Protein AF-A0A929SJF2-F1 (afdb_monomer)

Radius of gyration: 17.57 Å; Cα contacts (8 Å, |Δi|>4): 93; chains: 1; bounding box: 46×29×52 Å

Structure (mmCIF, N/CA/C/O backbone):
data_AF-A0A929SJF2-F1
#
_entry.id   AF-A0A929SJF2-F1
#
loop_
_atom_site.group_PDB
_atom_site.id
_atom_site.type_symbol
_atom_site.label_atom_id
_atom_site.label_alt_id
_atom_site.label_comp_id
_atom_site.label_asym_id
_atom_site.label_entity_id
_atom_site.label_seq_id
_atom_site.pdbx_PDB_ins_code
_atom_site.Cartn_x
_atom_site.Cartn_y
_atom_site.Cartn_z
_atom_site.occupancy
_atom_site.B_iso_or_equiv
_atom_site.auth_seq_id
_atom_site.auth_comp_id
_atom_site.auth_asym_id
_atom_site.auth_atom_id
_atom_site.pdbx_PDB_model_num
ATOM 1 N N . VAL A 1 1 ? 27.944 15.357 -23.814 1.00 52.28 1 VAL A N 1
ATOM 2 C CA . VAL A 1 1 ? 27.672 14.000 -23.263 1.00 52.28 1 VAL A CA 1
ATOM 3 C C . VAL A 1 1 ? 27.466 14.001 -21.727 1.00 52.28 1 VAL A C 1
ATOM 5 O O . VAL A 1 1 ? 27.530 12.964 -21.092 1.00 52.28 1 VAL A O 1
ATOM 8 N N . ALA A 1 2 ? 27.071 15.116 -21.094 1.00 62.22 2 ALA A N 1
ATOM 9 C CA . ALA A 1 2 ? 26.893 15.175 -19.629 1.00 62.22 2 ALA A CA 1
ATOM 10 C C . ALA A 1 2 ? 25.623 14.470 -19.081 1.00 62.22 2 ALA A C 1
ATOM 12 O O . ALA A 1 2 ? 25.596 14.054 -17.929 1.00 62.22 2 ALA A O 1
ATOM 13 N N . ASN A 1 3 ? 24.584 14.274 -19.903 1.00 70.50 3 ASN A N 1
ATOM 14 C CA . ASN A 1 3 ? 23.278 13.760 -19.448 1.00 70.50 3 ASN A CA 1
ATOM 15 C C . ASN A 1 3 ? 23.178 12.225 -19.388 1.00 70.50 3 ASN A C 1
ATOM 17 O O . ASN A 1 3 ? 22.170 11.688 -18.926 1.00 70.50 3 ASN A O 1
ATOM 21 N N . PHE A 1 4 ? 24.202 11.503 -19.851 1.00 73.44 4 PHE A N 1
ATOM 22 C CA . PHE A 1 4 ? 24.177 10.038 -19.927 1.00 73.44 4 PHE A CA 1
ATOM 23 C C . PHE A 1 4 ? 24.201 9.390 -18.532 1.00 73.44 4 PHE A C 1
ATOM 25 O O . PHE A 1 4 ? 23.442 8.460 -18.261 1.00 73.44 4 PHE A O 1
ATOM 32 N N . GLY A 1 5 ? 25.006 9.943 -17.617 1.00 77.25 5 GLY A N 1
ATOM 33 C CA . GLY A 1 5 ? 25.053 9.507 -16.218 1.00 77.25 5 GLY A CA 1
ATOM 34 C C . GLY A 1 5 ? 23.739 9.773 -15.479 1.00 77.25 5 GLY A C 1
ATOM 35 O O . GLY A 1 5 ? 23.172 8.858 -14.890 1.00 77.25 5 GLY A O 1
ATOM 36 N N . LEU A 1 6 ? 23.191 10.990 -15.592 1.00 81.25 6 LEU A N 1
ATOM 37 C CA . LEU A 1 6 ? 21.921 11.366 -14.957 1.00 81.25 6 LEU A CA 1
ATOM 38 C C . LEU A 1 6 ? 20.750 10.493 -15.434 1.00 81.25 6 LEU A C 1
ATOM 40 O O . LEU A 1 6 ? 19.977 9.991 -14.624 1.00 81.25 6 LEU A O 1
ATOM 44 N N . THR A 1 7 ? 20.654 10.257 -16.744 1.00 82.12 7 THR A N 1
ATOM 45 C CA . THR A 1 7 ? 19.607 9.402 -17.327 1.00 82.12 7 THR A CA 1
ATOM 46 C C . THR A 1 7 ? 19.686 7.972 -16.791 1.00 82.12 7 THR A C 1
ATOM 48 O O . THR A 1 7 ? 18.660 7.336 -16.565 1.00 82.12 7 THR A O 1
ATOM 51 N N . THR A 1 8 ? 20.899 7.468 -16.561 1.00 82.06 8 THR A N 1
ATOM 52 C CA . THR A 1 8 ? 21.124 6.119 -16.027 1.00 82.06 8 THR A CA 1
ATOM 53 C C . THR A 1 8 ? 20.697 6.022 -14.563 1.00 82.06 8 THR A C 1
ATOM 55 O O . THR A 1 8 ? 20.012 5.071 -14.191 1.00 82.06 8 THR A O 1
ATOM 58 N N . ILE A 1 9 ? 21.021 7.037 -13.755 1.00 86.12 9 ILE A N 1
ATOM 59 C CA . ILE A 1 9 ? 20.601 7.117 -12.347 1.00 86.12 9 ILE A CA 1
ATOM 60 C C . ILE A 1 9 ? 19.072 7.149 -12.250 1.00 86.12 9 ILE A C 1
ATOM 62 O O . ILE A 1 9 ? 18.484 6.324 -11.556 1.00 86.12 9 ILE A O 1
ATOM 66 N N . ILE A 1 10 ? 18.416 8.038 -13.005 1.00 84.56 10 ILE A N 1
ATOM 67 C CA . ILE A 1 10 ? 16.952 8.181 -12.976 1.00 84.56 10 ILE A CA 1
ATOM 68 C C . ILE A 1 10 ? 16.264 6.868 -13.376 1.00 84.56 10 ILE A C 1
ATOM 70 O O . ILE A 1 10 ? 15.335 6.434 -12.696 1.00 84.56 10 ILE A O 1
ATOM 74 N N . LYS A 1 11 ? 16.740 6.197 -14.433 1.00 85.44 11 LYS A N 1
ATOM 75 C CA . LYS A 1 11 ? 16.173 4.916 -14.886 1.00 85.44 11 LYS A CA 1
ATOM 76 C C . LYS A 1 11 ? 16.230 3.825 -13.814 1.00 85.44 11 LYS A C 1
ATOM 78 O O . LYS A 1 11 ? 15.276 3.065 -13.694 1.00 85.44 11 LYS A O 1
ATOM 83 N N . GLY A 1 12 ? 17.308 3.762 -13.031 1.00 86.81 12 GLY A N 1
ATOM 84 C CA . GLY A 1 12 ? 17.422 2.816 -11.917 1.00 86.81 12 GLY A CA 1
ATOM 85 C C . GLY A 1 12 ? 16.578 3.199 -10.696 1.00 86.81 12 GLY A C 1
ATOM 86 O O . GLY A 1 12 ? 16.096 2.323 -9.982 1.00 86.81 12 GLY A O 1
ATOM 87 N N . SER A 1 13 ? 16.366 4.496 -10.457 1.00 91.62 13 SER A N 1
ATOM 88 C CA . SER A 1 13 ? 15.609 4.985 -9.298 1.00 91.62 13 SER A CA 1
ATOM 89 C C . SER A 1 13 ? 14.092 4.922 -9.472 1.00 91.62 13 SER A C 1
ATOM 91 O O . SER A 1 13 ? 13.394 4.771 -8.472 1.00 91.62 13 SER A O 1
ATOM 93 N N . ILE A 1 14 ? 13.565 5.020 -10.698 1.00 92.38 14 ILE A N 1
ATOM 94 C CA . ILE A 1 14 ? 12.111 4.998 -10.945 1.00 92.38 14 ILE A CA 1
ATOM 95 C C . ILE A 1 14 ? 11.436 3.735 -10.372 1.00 92.38 14 ILE A C 1
ATOM 97 O O . ILE A 1 14 ? 10.473 3.896 -9.626 1.00 92.38 14 ILE A O 1
ATOM 101 N N . PRO A 1 15 ? 11.916 2.502 -10.626 1.00 91.81 15 PRO A N 1
ATOM 102 C CA . PRO A 1 15 ? 11.300 1.288 -10.078 1.00 91.81 15 PRO A CA 1
ATOM 103 C C . PRO A 1 15 ? 11.245 1.286 -8.548 1.00 91.81 15 PRO A C 1
ATOM 105 O O . PRO A 1 15 ? 10.229 0.939 -7.948 1.00 91.81 15 PRO A O 1
ATOM 108 N N . VAL A 1 16 ? 12.334 1.732 -7.915 1.00 93.75 16 VAL A N 1
ATOM 109 C CA . VAL A 1 16 ? 12.443 1.829 -6.455 1.00 93.75 16 VAL A CA 1
ATOM 110 C C . VAL A 1 16 ? 11.473 2.879 -5.914 1.00 93.75 16 VAL A C 1
ATOM 112 O O . VAL A 1 16 ? 10.774 2.633 -4.933 1.00 93.75 16 VAL A O 1
ATOM 115 N N . LEU A 1 17 ? 11.380 4.033 -6.577 1.00 94.44 17 LEU A N 1
ATOM 116 C CA . LEU A 1 17 ? 10.448 5.094 -6.214 1.00 94.44 17 LEU A CA 1
ATOM 117 C C . LEU A 1 17 ? 8.998 4.612 -6.315 1.00 94.44 17 LEU A C 1
ATOM 119 O O . LEU A 1 17 ? 8.238 4.812 -5.371 1.00 94.44 17 LEU A O 1
ATOM 123 N N . VAL A 1 18 ? 8.640 3.943 -7.415 1.00 93.69 18 VAL A N 1
ATOM 124 C CA . VAL A 1 18 ? 7.295 3.394 -7.658 1.00 93.69 18 VAL A CA 1
ATOM 125 C C . VAL A 1 18 ? 6.893 2.375 -6.586 1.00 93.69 18 VAL A C 1
ATOM 127 O O . VAL A 1 18 ? 5.729 2.330 -6.190 1.00 93.69 18 VAL A O 1
ATOM 130 N N . ALA A 1 19 ? 7.855 1.623 -6.052 1.00 94.19 19 ALA A N 1
ATOM 131 C CA . ALA A 1 19 ? 7.608 0.688 -4.964 1.00 94.19 19 ALA A CA 1
ATOM 132 C C . ALA A 1 19 ? 7.412 1.362 -3.596 1.00 94.19 19 ALA A C 1
ATOM 134 O O . ALA A 1 19 ? 6.575 0.923 -2.806 1.00 94.19 19 ALA A O 1
ATOM 135 N N . ILE A 1 20 ? 8.167 2.423 -3.302 1.00 96.12 20 ILE A N 1
ATOM 136 C CA . ILE A 1 20 ? 8.205 3.035 -1.964 1.00 96.12 20 ILE A CA 1
ATOM 137 C C . ILE A 1 20 ? 7.151 4.136 -1.789 1.00 96.12 20 ILE A C 1
ATOM 139 O O . ILE A 1 20 ? 6.620 4.304 -0.688 1.00 96.12 20 ILE A O 1
ATOM 143 N N . TYR A 1 21 ? 6.817 4.887 -2.842 1.00 95.25 21 TYR A N 1
ATOM 144 C CA . TYR A 1 21 ? 5.920 6.039 -2.707 1.00 95.25 21 TYR A CA 1
ATOM 145 C C . TYR A 1 21 ? 4.516 5.698 -2.160 1.00 95.25 21 TYR A C 1
ATOM 147 O O . TYR A 1 21 ? 4.034 6.471 -1.328 1.00 95.25 21 TYR A O 1
ATOM 155 N N . PRO A 1 22 ? 3.858 4.569 -2.518 1.00 96.12 22 PRO A N 1
ATOM 156 C CA . PRO A 1 22 ? 2.537 4.236 -1.987 1.00 96.12 22 PRO A CA 1
ATOM 157 C C . PRO A 1 22 ? 2.585 4.038 -0.476 1.00 96.12 22 PRO A C 1
ATOM 159 O O . PRO A 1 22 ? 1.709 4.491 0.253 1.00 96.12 22 PRO A O 1
ATOM 162 N N . VAL A 1 23 ? 3.659 3.401 0.000 1.00 97.00 23 VAL A N 1
ATOM 163 C CA . VAL A 1 23 ? 3.899 3.142 1.421 1.00 97.00 23 VAL A CA 1
ATOM 164 C C . VAL A 1 23 ? 4.058 4.455 2.175 1.00 97.00 23 VAL A C 1
ATOM 166 O O . VAL A 1 23 ? 3.409 4.653 3.199 1.00 97.00 23 VAL A O 1
ATOM 169 N N . ALA A 1 24 ? 4.878 5.370 1.653 1.00 97.50 24 ALA A N 1
ATOM 170 C CA . ALA A 1 24 ? 5.090 6.675 2.266 1.00 97.50 24 ALA A CA 1
ATOM 171 C C . ALA A 1 24 ? 3.785 7.484 2.352 1.00 97.50 24 ALA A C 1
ATOM 173 O O . ALA A 1 24 ? 3.443 7.976 3.428 1.00 97.50 24 ALA A O 1
ATOM 174 N N . ILE A 1 25 ? 3.027 7.571 1.253 1.00 97.06 25 ILE A N 1
ATOM 175 C CA . ILE A 1 25 ? 1.742 8.285 1.231 1.00 97.06 25 ILE A CA 1
ATOM 176 C C . ILE A 1 25 ? 0.754 7.647 2.209 1.00 97.06 25 ILE A C 1
ATOM 178 O O . ILE A 1 25 ? 0.127 8.355 2.996 1.00 97.06 25 ILE A O 1
ATOM 182 N N . MET A 1 26 ? 0.633 6.318 2.206 1.00 96.94 26 MET A N 1
ATOM 183 C CA . MET A 1 26 ? -0.312 5.629 3.081 1.00 96.94 26 MET A CA 1
ATOM 184 C C . MET A 1 26 ? 0.039 5.812 4.560 1.00 96.94 26 MET A C 1
ATOM 186 O O . MET A 1 26 ? -0.854 6.018 5.376 1.00 96.94 26 MET A O 1
ATOM 190 N N . LEU A 1 27 ? 1.325 5.803 4.920 1.00 95.88 27 LEU A N 1
ATOM 191 C CA . LEU A 1 27 ? 1.762 6.096 6.287 1.00 95.88 27 LEU A CA 1
ATOM 192 C C . LEU A 1 27 ? 1.432 7.530 6.709 1.00 95.88 27 LEU A C 1
ATOM 194 O O . LEU A 1 27 ? 1.007 7.733 7.845 1.00 95.88 27 LEU A O 1
ATOM 198 N N . ILE A 1 28 ? 1.587 8.509 5.812 1.00 96.81 28 ILE A N 1
ATOM 199 C CA . ILE A 1 28 ? 1.176 9.895 6.075 1.00 96.81 28 ILE A CA 1
ATOM 200 C C . ILE A 1 28 ? -0.332 9.944 6.336 1.00 96.81 28 ILE A C 1
ATOM 202 O O . ILE A 1 28 ? -0.746 10.484 7.358 1.00 96.81 28 ILE A O 1
ATOM 206 N N . ILE A 1 29 ? -1.145 9.332 5.469 1.00 96.06 29 ILE A N 1
ATOM 207 C CA . ILE A 1 29 ? -2.606 9.291 5.630 1.00 96.06 29 ILE A CA 1
ATOM 208 C C . ILE A 1 29 ? -2.981 8.648 6.966 1.00 96.06 29 ILE A C 1
ATOM 210 O O . ILE A 1 29 ? -3.706 9.258 7.746 1.00 96.06 29 ILE A O 1
ATOM 214 N N . LEU A 1 30 ? -2.451 7.455 7.254 1.00 94.88 30 LEU A N 1
ATOM 215 C CA . LEU A 1 30 ? -2.710 6.733 8.500 1.00 94.88 30 LEU A CA 1
ATOM 216 C C . LEU A 1 30 ? -2.292 7.541 9.730 1.00 94.88 30 LEU A C 1
ATOM 218 O O . LEU A 1 30 ? -3.010 7.545 10.719 1.00 94.88 30 LEU A O 1
ATOM 222 N N . SER A 1 31 ? -1.162 8.249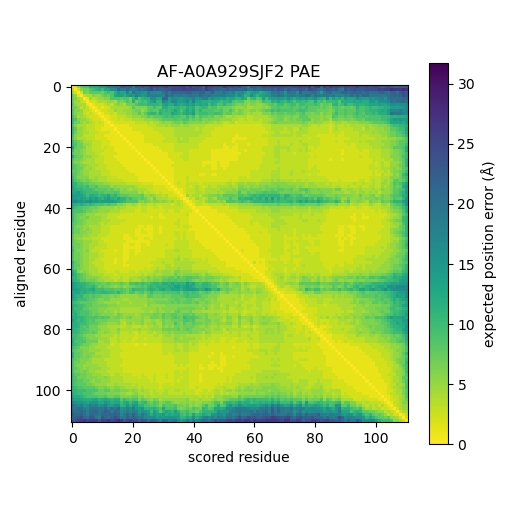 9.668 1.00 94.56 31 SER A N 1
ATOM 223 C CA . SER A 1 31 ? -0.712 9.149 10.736 1.00 94.56 31 SER A CA 1
ATOM 224 C C . SER A 1 31 ? -1.706 10.288 10.985 1.00 94.56 31 SER A C 1
ATOM 226 O O . SER A 1 31 ? -2.028 10.585 12.134 1.00 94.56 31 SER A O 1
ATOM 228 N N . LEU A 1 32 ? -2.256 10.882 9.920 1.00 95.69 32 LEU A N 1
ATOM 229 C CA . LEU A 1 32 ? -3.252 11.953 10.030 1.00 95.69 32 LEU A CA 1
ATOM 230 C C . LEU A 1 32 ? -4.581 11.462 10.617 1.00 95.69 32 LEU A C 1
ATOM 232 O O . LEU A 1 32 ? -5.210 12.187 11.385 1.00 95.69 32 LEU A O 1
ATOM 236 N N . ILE A 1 33 ? -4.998 10.237 10.289 1.00 94.12 33 ILE A N 1
ATOM 237 C CA . ILE A 1 33 ? -6.226 9.631 10.826 1.00 94.12 33 ILE A CA 1
ATOM 238 C C . ILE A 1 33 ? -5.988 8.794 12.085 1.00 94.12 33 ILE A C 1
ATOM 240 O O . ILE A 1 33 ? -6.926 8.173 12.576 1.00 94.12 33 ILE A O 1
ATOM 244 N N . ASN A 1 34 ? -4.767 8.783 12.633 1.00 91.50 34 ASN A N 1
ATOM 245 C CA . ASN A 1 34 ? -4.408 7.997 13.814 1.00 91.50 34 ASN A CA 1
ATOM 246 C C . ASN A 1 34 ? -5.380 8.177 15.000 1.00 91.50 34 ASN A C 1
ATOM 248 O O . ASN A 1 34 ? -5.724 7.167 15.612 1.00 91.50 34 ASN A O 1
ATOM 252 N N . PRO A 1 35 ? -5.883 9.396 15.303 1.00 87.94 35 PRO A N 1
ATOM 253 C CA . PRO A 1 35 ? -6.860 9.593 16.378 1.00 87.94 35 PRO A CA 1
ATOM 254 C C . PRO A 1 35 ? -8.211 8.891 16.162 1.00 87.94 35 PRO A C 1
ATOM 256 O O . PRO A 1 35 ? -8.977 8.780 17.107 1.00 87.94 35 PRO A O 1
ATOM 259 N N . LEU A 1 36 ? -8.533 8.461 14.936 1.00 84.88 36 LEU A N 1
ATOM 260 C CA . LEU A 1 36 ? -9.787 7.770 14.592 1.00 84.88 36 LEU A CA 1
ATOM 261 C C . LEU A 1 36 ? -9.668 6.239 14.645 1.00 84.88 36 LEU A C 1
ATOM 263 O O . LEU A 1 36 ? -10.677 5.542 14.554 1.00 84.88 36 LEU A O 1
ATOM 267 N N . ILE A 1 37 ? -8.438 5.721 14.686 1.00 85.56 37 ILE A N 1
ATOM 268 C CA . ILE A 1 37 ? -8.123 4.287 14.578 1.00 85.56 37 ILE A CA 1
ATOM 269 C C . ILE A 1 37 ? -7.402 3.752 15.821 1.00 85.56 37 ILE A C 1
ATOM 271 O O . ILE A 1 37 ? -6.843 2.657 15.756 1.00 85.56 37 ILE A O 1
ATOM 275 N N . ASP A 1 38 ? -7.324 4.555 16.887 1.00 85.12 38 ASP A N 1
ATOM 276 C CA . ASP A 1 38 ? -6.704 4.229 18.180 1.00 85.12 38 ASP A CA 1
ATOM 277 C C . ASP A 1 38 ? -5.334 3.543 18.064 1.00 85.12 38 ASP A C 1
ATOM 279 O O . ASP A 1 38 ? -4.987 2.612 18.792 1.00 85.12 38 ASP A O 1
ATOM 283 N N . SER A 1 39 ? -4.530 3.987 17.090 1.00 83.12 39 SER A N 1
ATOM 284 C CA . SER A 1 39 ? -3.213 3.409 16.788 1.00 83.12 39 SER A CA 1
ATOM 285 C C . SER A 1 39 ? -3.217 1.886 16.572 1.00 83.12 39 SER A C 1
ATOM 287 O O . SER A 1 39 ? -2.226 1.196 16.844 1.00 83.12 39 SER A O 1
ATOM 289 N N . SER A 1 40 ? -4.313 1.346 16.031 1.00 89.19 40 SER A N 1
ATOM 290 C CA . SER A 1 40 ? -4.481 -0.080 15.764 1.00 89.19 40 SER A CA 1
ATOM 291 C C . SER A 1 40 ? -3.387 -0.627 14.845 1.00 89.19 40 SER A C 1
ATOM 293 O O . SER A 1 40 ? -3.364 -0.406 13.629 1.00 89.19 40 SER A O 1
ATOM 295 N N . LYS A 1 41 ? -2.484 -1.428 15.424 1.00 90.81 41 LYS A N 1
ATOM 296 C CA . LYS A 1 41 ? -1.366 -2.062 14.701 1.00 90.81 41 LYS A CA 1
ATOM 297 C C . LYS A 1 41 ? -1.839 -2.905 13.515 1.00 90.81 41 LYS A C 1
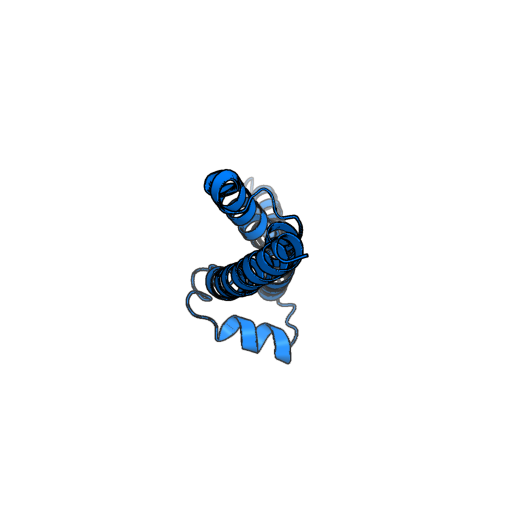ATOM 299 O O . LYS A 1 41 ? -1.093 -3.061 12.548 1.00 90.81 41 LYS A O 1
ATOM 304 N N . LEU A 1 42 ? -3.050 -3.460 13.592 1.00 92.06 42 LEU A N 1
ATOM 305 C CA . LEU A 1 42 ? -3.643 -4.292 12.546 1.00 92.06 42 LEU A CA 1
ATOM 306 C C . LEU A 1 42 ? -3.969 -3.453 11.300 1.00 92.06 42 LEU A C 1
ATOM 308 O O . LEU A 1 42 ? -3.580 -3.831 10.191 1.00 92.06 42 LEU A O 1
ATOM 312 N N . VAL A 1 43 ? -4.596 -2.287 11.485 1.00 94.00 43 VAL A N 1
ATOM 313 C CA . VAL A 1 4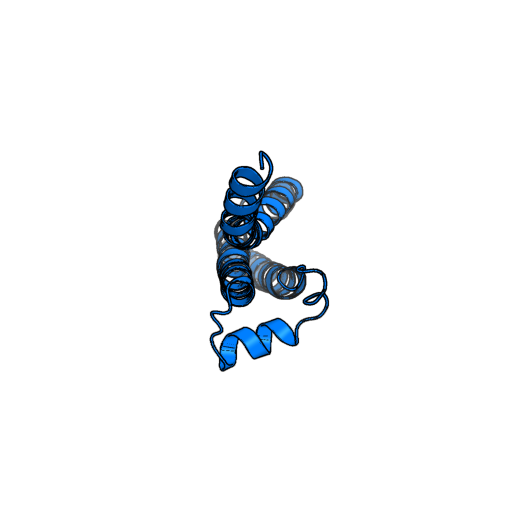3 ? -4.924 -1.350 10.395 1.00 94.00 43 VAL A CA 1
ATOM 314 C C . VAL A 1 43 ? -3.645 -0.853 9.719 1.00 94.00 43 VAL A C 1
ATOM 316 O O . VAL A 1 43 ? -3.516 -0.947 8.499 1.00 94.00 43 VAL A O 1
ATOM 319 N N . TYR A 1 44 ? -2.646 -0.436 10.505 1.00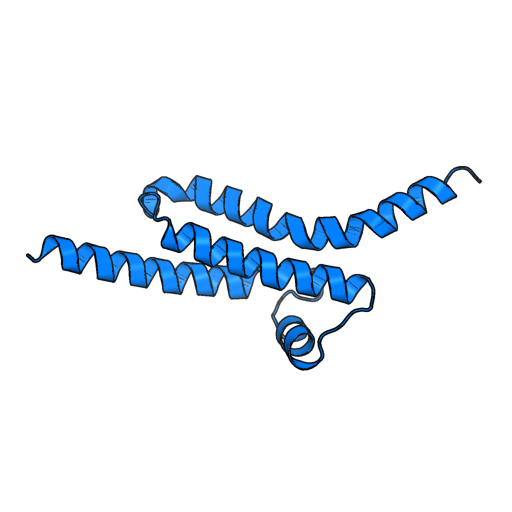 94.50 44 TYR A N 1
ATOM 320 C CA . TYR A 1 44 ? -1.356 0.009 9.965 1.00 94.50 44 TYR A CA 1
ATOM 321 C C . TYR A 1 44 ? -0.654 -1.074 9.150 1.00 94.50 44 TYR A C 1
ATOM 323 O O . TYR A 1 44 ? -0.272 -0.845 8.002 1.00 94.50 44 TYR A O 1
ATOM 331 N N . ARG A 1 45 ? -0.486 -2.268 9.730 1.00 95.44 45 ARG A N 1
ATOM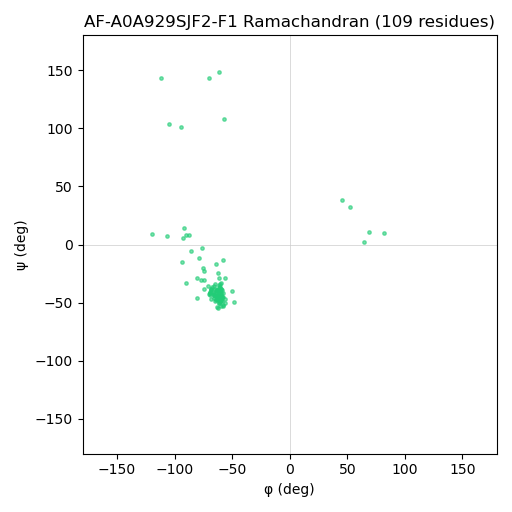 332 C CA . ARG A 1 45 ? 0.236 -3.360 9.069 1.00 95.44 45 ARG A CA 1
ATOM 333 C C . ARG A 1 45 ? -0.446 -3.772 7.776 1.00 95.44 45 ARG A C 1
ATOM 335 O O . ARG A 1 45 ? 0.225 -3.849 6.756 1.00 95.44 45 ARG A O 1
ATOM 342 N N . SER A 1 46 ? -1.751 -4.022 7.806 1.00 95.81 46 SER A N 1
ATOM 343 C CA . SER A 1 46 ? -2.490 -4.496 6.631 1.00 95.81 46 SER A CA 1
ATOM 344 C C . SER A 1 46 ? -2.398 -3.527 5.449 1.00 95.81 46 SER A C 1
ATOM 346 O O . SER A 1 46 ? -2.031 -3.942 4.350 1.00 95.81 46 SER A O 1
ATOM 348 N N . CYS A 1 47 ? -2.636 -2.235 5.682 1.00 95.88 47 CYS A N 1
ATOM 349 C CA . CYS A 1 47 ? -2.559 -1.203 4.651 1.00 95.88 47 CYS A CA 1
ATOM 350 C C . CYS A 1 47 ? -1.148 -1.086 4.065 1.00 95.88 47 CYS A C 1
ATOM 352 O O . CYS A 1 47 ? -0.980 -1.035 2.844 1.00 95.88 47 CYS A O 1
ATOM 354 N N . VAL A 1 48 ? -0.126 -1.083 4.927 1.00 96.06 48 VAL A N 1
ATOM 355 C CA . VAL A 1 48 ? 1.280 -1.015 4.507 1.00 96.06 48 VAL A CA 1
ATOM 356 C C . VAL A 1 48 ? 1.677 -2.258 3.713 1.00 96.06 48 VAL A C 1
ATOM 358 O O . VAL A 1 48 ? 2.291 -2.115 2.659 1.00 96.06 48 VAL A O 1
ATOM 361 N N . TYR A 1 49 ? 1.296 -3.461 4.155 1.00 97.12 49 TYR A N 1
ATOM 362 C CA . TYR A 1 49 ? 1.582 -4.704 3.432 1.00 97.12 49 TYR A CA 1
ATOM 363 C C . TYR A 1 49 ? 1.010 -4.678 2.016 1.00 97.12 49 TYR A C 1
ATOM 365 O O . TYR A 1 49 ? 1.714 -5.016 1.066 1.00 97.12 49 TYR A O 1
ATOM 373 N N . VAL A 1 50 ? -0.235 -4.226 1.858 1.00 96.00 50 VAL A N 1
ATOM 374 C CA . VAL A 1 50 ? -0.854 -4.097 0.534 1.00 96.00 50 VAL A CA 1
ATOM 375 C C . VAL A 1 50 ? -0.102 -3.091 -0.336 1.00 96.00 50 VAL A C 1
ATOM 377 O O . VAL A 1 50 ? 0.199 -3.396 -1.489 1.00 96.00 50 VAL A O 1
ATOM 380 N N . CYS A 1 51 ? 0.269 -1.932 0.214 1.00 96.19 51 CYS A N 1
ATOM 381 C CA . CYS A 1 51 ? 1.045 -0.927 -0.516 1.00 96.19 51 CYS A CA 1
ATOM 382 C C . CYS A 1 51 ? 2.417 -1.456 -0.955 1.00 96.19 51 CYS A C 1
ATOM 384 O O . CYS A 1 51 ? 2.816 -1.222 -2.092 1.00 96.19 51 CYS A O 1
ATOM 386 N N . VAL A 1 52 ? 3.114 -2.201 -0.089 1.00 96.00 52 VAL A N 1
ATOM 387 C CA . VAL A 1 52 ? 4.407 -2.826 -0.412 1.00 96.00 52 VAL A CA 1
ATOM 388 C C . VAL A 1 52 ? 4.248 -3.828 -1.551 1.00 96.00 52 VAL A C 1
ATOM 390 O O . VAL A 1 52 ? 5.019 -3.787 -2.507 1.00 96.00 52 VAL A O 1
ATOM 393 N N . VAL A 1 53 ? 3.248 -4.709 -1.476 1.00 94.38 53 VAL A N 1
ATOM 394 C CA . VAL A 1 53 ? 3.013 -5.738 -2.499 1.00 94.38 53 VAL A CA 1
ATOM 395 C C . VAL A 1 53 ? 2.699 -5.089 -3.845 1.00 94.38 53 VAL A C 1
ATOM 397 O O . VAL A 1 53 ? 3.402 -5.349 -4.821 1.00 94.38 53 VAL A O 1
ATOM 400 N N . VAL A 1 54 ? 1.703 -4.201 -3.899 1.00 93.56 54 VAL A N 1
ATOM 401 C CA . VAL A 1 54 ? 1.275 -3.560 -5.154 1.00 93.56 54 VAL A CA 1
ATOM 402 C C . VAL A 1 54 ? 2.363 -2.644 -5.716 1.00 93.56 54 VAL A C 1
ATOM 404 O O . VAL A 1 54 ? 2.650 -2.699 -6.910 1.00 93.56 54 VAL A O 1
ATOM 407 N N . GLY A 1 55 ? 3.019 -1.849 -4.867 1.00 93.88 55 GLY A N 1
ATOM 408 C CA . GLY A 1 55 ? 4.127 -0.988 -5.276 1.00 93.88 55 GLY A CA 1
ATOM 409 C C . GLY A 1 55 ? 5.290 -1.787 -5.866 1.00 93.88 55 GLY A C 1
ATOM 410 O O . GLY A 1 55 ? 5.827 -1.414 -6.907 1.00 93.88 55 GLY A O 1
ATOM 411 N N . THR A 1 56 ? 5.648 -2.916 -5.248 1.00 93.31 56 THR A N 1
ATOM 412 C CA . THR A 1 56 ? 6.720 -3.787 -5.755 1.00 93.31 56 THR A CA 1
ATOM 413 C C . THR A 1 56 ? 6.351 -4.392 -7.107 1.00 93.31 56 THR A C 1
ATOM 415 O O . THR A 1 56 ? 7.175 -4.378 -8.017 1.00 93.31 56 THR A O 1
ATOM 418 N N . ILE A 1 57 ? 5.113 -4.873 -7.274 1.00 92.50 57 ILE A N 1
ATOM 419 C CA . ILE A 1 57 ? 4.631 -5.412 -8.556 1.00 92.50 57 ILE A CA 1
ATOM 420 C C . ILE A 1 57 ? 4.717 -4.347 -9.657 1.00 92.50 57 ILE A C 1
ATOM 422 O O . ILE A 1 57 ? 5.232 -4.635 -10.735 1.00 92.50 57 ILE A O 1
ATOM 426 N N . ASN A 1 58 ? 4.284 -3.115 -9.376 1.00 91.25 58 ASN A N 1
ATOM 427 C CA . ASN A 1 58 ? 4.354 -2.013 -10.339 1.00 91.25 58 ASN A CA 1
ATOM 428 C C . ASN A 1 58 ? 5.804 -1.628 -10.666 1.00 91.25 58 ASN A C 1
ATOM 430 O O . ASN A 1 58 ? 6.140 -1.415 -11.829 1.00 91.25 58 ASN A O 1
ATOM 434 N N . GLY A 1 59 ? 6.682 -1.575 -9.659 1.00 91.62 59 GLY A N 1
ATOM 435 C CA . GLY A 1 59 ? 8.109 -1.320 -9.861 1.00 91.62 59 GLY A CA 1
ATOM 436 C C . GLY A 1 59 ? 8.777 -2.384 -10.740 1.00 91.62 59 GLY A C 1
ATOM 437 O O . GLY A 1 59 ? 9.583 -2.045 -11.606 1.00 91.62 59 GLY A O 1
ATOM 438 N N . LEU A 1 60 ? 8.412 -3.657 -10.562 1.00 91.81 60 LEU A N 1
ATOM 439 C CA . LEU A 1 60 ? 8.897 -4.767 -11.386 1.00 91.81 60 LEU A CA 1
ATOM 440 C C . LEU A 1 60 ? 8.342 -4.722 -12.820 1.00 91.81 60 LEU A C 1
ATOM 442 O O . LEU A 1 60 ? 9.107 -4.911 -13.767 1.00 91.81 60 LEU A O 1
ATOM 446 N N . ASP A 1 61 ? 7.057 -4.402 -13.003 1.00 90.88 61 ASP A N 1
ATOM 447 C CA . ASP A 1 61 ? 6.448 -4.297 -14.339 1.00 90.88 61 ASP A CA 1
ATOM 448 C C . ASP A 1 61 ? 7.124 -3.199 -15.180 1.00 90.88 61 ASP A C 1
ATOM 450 O O . ASP A 1 61 ? 7.377 -3.400 -16.367 1.00 90.88 61 ASP A O 1
ATOM 454 N N . ILE A 1 62 ? 7.536 -2.085 -14.556 1.00 88.81 62 ILE A N 1
ATOM 455 C CA . ILE A 1 62 ? 8.282 -0.999 -15.223 1.00 88.81 62 ILE A CA 1
ATOM 456 C C . ILE A 1 62 ? 9.619 -1.476 -15.804 1.00 88.81 62 ILE A C 1
ATOM 458 O O . ILE A 1 62 ? 10.044 -0.979 -16.848 1.00 88.81 62 ILE A O 1
ATOM 462 N N . VAL A 1 63 ? 10.290 -2.430 -15.153 1.00 89.50 63 VAL A N 1
ATOM 463 C CA . VAL A 1 63 ? 11.546 -3.015 -15.658 1.00 89.50 63 VAL A CA 1
ATOM 464 C C . VAL A 1 63 ? 11.317 -4.240 -16.550 1.00 89.50 63 VAL A C 1
ATOM 466 O O . VAL A 1 63 ? 12.277 -4.904 -16.933 1.00 89.50 63 VAL A O 1
ATOM 469 N N . GLY A 1 64 ? 10.061 -4.535 -16.905 1.00 88.56 64 GLY A N 1
ATOM 470 C CA . GLY A 1 64 ? 9.679 -5.652 -17.770 1.00 88.56 64 GLY A CA 1
ATOM 471 C C . GLY A 1 64 ? 9.578 -7.002 -17.056 1.00 88.56 64 GLY A C 1
ATOM 472 O O . GLY A 1 64 ? 9.427 -8.031 -17.716 1.00 88.56 64 GLY A O 1
ATOM 473 N N . VAL A 1 65 ? 9.645 -7.024 -15.722 1.00 88.94 65 VAL A N 1
ATOM 474 C CA . VAL A 1 65 ? 9.487 -8.239 -14.915 1.00 88.94 65 VAL A CA 1
ATOM 475 C C . VAL A 1 65 ? 8.030 -8.336 -14.474 1.00 88.94 65 VAL A C 1
ATOM 477 O O . VAL A 1 65 ? 7.603 -7.666 -13.539 1.00 88.94 65 VAL A O 1
ATOM 480 N N . SER A 1 66 ? 7.255 -9.182 -15.149 1.00 87.50 66 SER A N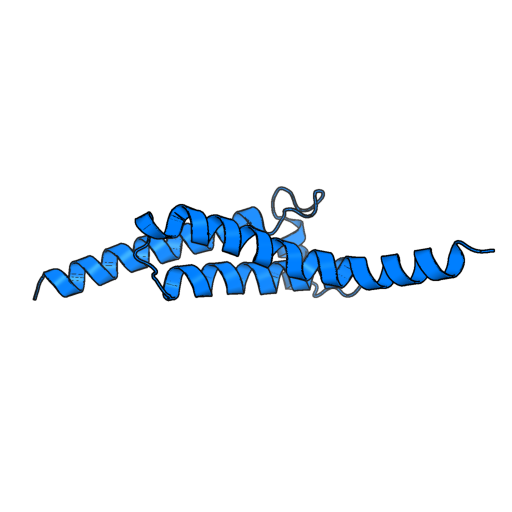 1
ATOM 481 C CA . SER A 1 66 ? 5.838 -9.394 -14.839 1.00 87.50 66 SER A CA 1
ATOM 482 C C . SER A 1 66 ? 5.587 -10.791 -14.277 1.00 87.50 66 SER A C 1
ATOM 484 O O . SER A 1 66 ? 6.204 -11.775 -14.684 1.00 87.50 66 SER A O 1
ATOM 486 N N . VAL A 1 67 ? 4.659 -10.874 -13.324 1.00 85.50 67 VAL A N 1
ATOM 487 C CA . VAL A 1 67 ? 4.127 -12.134 -12.801 1.00 85.50 67 VAL A CA 1
ATOM 488 C C . VAL A 1 67 ? 2.735 -12.283 -13.409 1.00 85.50 67 VAL A C 1
ATOM 490 O O . VAL A 1 67 ? 1.831 -11.596 -12.939 1.00 85.50 67 VAL A O 1
ATOM 493 N N . PRO A 1 68 ? 2.527 -13.136 -14.430 1.00 79.88 68 PRO A N 1
ATOM 494 C CA . PRO A 1 68 ? 1.358 -13.066 -15.314 1.00 79.88 68 PRO A CA 1
ATOM 495 C C . PRO A 1 68 ? 0.021 -12.935 -14.576 1.00 79.88 68 PRO A C 1
ATOM 497 O O . PRO A 1 68 ? -0.731 -12.003 -14.807 1.00 79.88 68 PRO A O 1
ATOM 500 N N . LEU A 1 69 ? -0.232 -13.780 -13.576 1.00 83.75 69 LEU A N 1
ATOM 501 C CA . LEU A 1 69 ? -1.502 -13.766 -12.845 1.00 83.75 69 LEU A CA 1
ATOM 502 C C . LEU A 1 69 ? -1.671 -12.510 -11.969 1.00 83.75 69 LEU A C 1
ATOM 504 O O . LEU A 1 69 ? -2.743 -11.917 -11.911 1.00 83.75 69 LEU A O 1
ATOM 508 N N . VAL A 1 70 ? -0.608 -12.090 -11.286 1.00 84.31 70 VAL A N 1
ATOM 509 C CA . VAL A 1 70 ? -0.663 -10.997 -10.308 1.00 84.31 70 VAL A CA 1
ATOM 510 C C . VAL A 1 70 ? -0.613 -9.641 -11.006 1.00 84.31 70 VAL A C 1
ATOM 512 O O . VAL A 1 70 ? -1.421 -8.763 -10.717 1.00 84.31 70 VAL A O 1
ATOM 515 N N . THR A 1 71 ? 0.300 -9.477 -11.958 1.00 85.00 71 THR A N 1
ATOM 516 C CA . THR A 1 71 ? 0.443 -8.256 -12.747 1.00 85.00 71 THR A CA 1
ATOM 517 C C . THR A 1 71 ? -0.814 -7.989 -13.576 1.00 85.00 71 THR A C 1
ATOM 519 O O . THR A 1 71 ? -1.257 -6.845 -13.616 1.00 85.00 71 THR A O 1
ATOM 522 N N . ASP A 1 72 ? -1.457 -9.012 -14.151 1.00 88.50 72 ASP A N 1
ATOM 523 C CA . ASP A 1 72 ? -2.710 -8.830 -14.899 1.00 88.50 72 ASP A CA 1
ATOM 524 C C . ASP A 1 72 ? -3.871 -8.377 -14.003 1.00 88.50 72 ASP A C 1
ATOM 526 O O . ASP A 1 72 ? -4.708 -7.576 -14.424 1.00 88.50 72 ASP A O 1
ATOM 530 N N . LEU A 1 73 ? -3.930 -8.856 -12.756 1.00 86.88 73 LEU A N 1
ATOM 531 C CA . LEU A 1 73 ? -4.918 -8.381 -11.783 1.00 86.88 73 LEU A CA 1
ATOM 532 C C . LEU A 1 73 ? -4.684 -6.915 -11.417 1.00 86.88 73 LEU A C 1
ATOM 534 O O . LEU A 1 73 ? -5.643 -6.147 -11.361 1.00 86.88 73 LEU A O 1
ATOM 538 N N . VAL A 1 74 ? -3.429 -6.518 -11.199 1.00 84.12 74 VAL A N 1
ATOM 539 C CA . VAL A 1 74 ? -3.085 -5.129 -10.867 1.00 84.12 74 VAL A CA 1
ATOM 540 C C . VAL A 1 74 ? -3.331 -4.200 -12.064 1.00 84.12 74 VAL A C 1
ATOM 542 O O . VAL A 1 74 ? -3.893 -3.123 -11.880 1.00 84.12 74 VAL A O 1
ATOM 545 N N . LYS A 1 75 ? -3.042 -4.645 -13.293 1.00 86.62 75 LYS A N 1
ATOM 546 C CA . LYS A 1 75 ? -3.333 -3.913 -14.543 1.00 86.62 75 LYS A CA 1
ATOM 547 C C . LYS A 1 75 ? -4.820 -3.644 -14.768 1.00 86.62 75 LYS A C 1
ATOM 549 O O . LYS A 1 75 ? -5.175 -2.655 -15.397 1.00 86.62 75 LYS A O 1
ATOM 554 N N . LYS A 1 76 ? -5.699 -4.506 -14.251 1.00 88.94 76 LYS A N 1
ATOM 555 C CA . LYS A 1 76 ? -7.158 -4.319 -14.318 1.00 88.94 76 LYS A CA 1
ATOM 556 C C . LYS A 1 76 ? -7.694 -3.327 -13.287 1.00 88.94 76 LYS A C 1
ATOM 558 O O . LYS A 1 76 ? -8.870 -2.971 -13.358 1.00 88.94 76 LYS A O 1
ATOM 563 N N . MET A 1 77 ? -6.887 -2.913 -12.310 1.00 86.81 77 MET A N 1
ATOM 564 C CA . MET A 1 77 ? -7.337 -1.968 -11.294 1.00 86.81 77 MET A CA 1
ATOM 565 C C . MET A 1 77 ? -7.531 -0.577 -11.906 1.00 86.81 77 MET A C 1
ATOM 567 O O . MET A 1 77 ? -6.738 -0.150 -12.751 1.00 86.81 77 MET A O 1
ATOM 571 N N . PRO A 1 78 ? -8.557 0.172 -11.468 1.00 87.44 78 PRO A N 1
ATOM 572 C CA . PRO A 1 78 ? -8.700 1.553 -11.894 1.00 87.44 78 PRO A CA 1
ATOM 573 C C . PRO A 1 78 ? -7.473 2.357 -11.440 1.00 87.44 78 PRO A C 1
ATOM 575 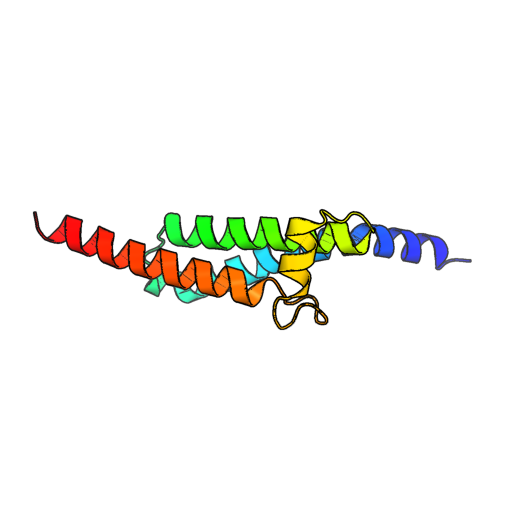O O . PRO A 1 78 ? -6.871 2.078 -10.401 1.00 87.44 78 PRO A O 1
ATOM 578 N N . PHE A 1 79 ? -7.114 3.362 -12.236 1.00 88.75 79 PHE A N 1
ATOM 579 C CA . PHE A 1 79 ? -5.945 4.223 -12.034 1.00 88.75 79 PHE A CA 1
ATOM 580 C C . PHE A 1 79 ? -4.569 3.555 -12.217 1.00 88.75 79 PHE A C 1
ATOM 582 O O . PHE A 1 79 ? -3.555 4.189 -11.908 1.00 88.75 79 PHE A O 1
ATOM 589 N N . TYR A 1 80 ? -4.498 2.328 -12.754 1.00 86.31 80 TYR A N 1
ATOM 590 C CA . TYR A 1 80 ? -3.221 1.676 -13.077 1.00 86.31 80 TYR A CA 1
ATOM 591 C C . TYR A 1 80 ? -2.354 2.519 -14.021 1.00 86.31 80 TYR A C 1
ATOM 593 O O . TYR A 1 80 ? -1.187 2.757 -13.723 1.00 86.31 80 TYR A O 1
ATOM 601 N N . ASP A 1 81 ? -2.940 3.054 -15.097 1.00 87.06 81 ASP A N 1
ATOM 602 C CA . ASP A 1 81 ? -2.223 3.864 -16.096 1.00 87.06 81 ASP A CA 1
ATOM 603 C C . ASP A 1 81 ? -1.629 5.155 -15.511 1.00 87.06 81 ASP A C 1
ATOM 605 O O . ASP A 1 81 ? -0.641 5.688 -16.009 1.00 87.06 81 ASP A O 1
ATOM 609 N N . SER A 1 82 ? -2.203 5.650 -14.412 1.00 88.56 82 SER A N 1
ATOM 610 C CA . SER A 1 82 ? -1.687 6.793 -13.651 1.00 88.56 82 SER A CA 1
ATOM 611 C C . SER A 1 82 ? -0.663 6.390 -12.583 1.00 88.56 82 SER A C 1
ATOM 613 O O . SER A 1 82 ? -0.300 7.219 -11.755 1.00 88.56 82 SER A O 1
ATOM 615 N N . MET A 1 83 ? -0.219 5.128 -12.562 1.00 87.44 83 MET A N 1
ATOM 616 C CA . MET A 1 83 ? 0.586 4.486 -11.511 1.00 87.44 83 MET A CA 1
ATOM 617 C C . MET A 1 83 ? -0.112 4.364 -10.150 1.00 87.44 83 MET A C 1
ATOM 619 O O . MET A 1 83 ? 0.472 3.819 -9.216 1.00 87.44 83 MET A O 1
ATOM 623 N N . LEU A 1 84 ? -1.372 4.786 -10.031 1.00 90.50 84 LEU A N 1
ATOM 624 C CA . LEU A 1 84 ? -2.136 4.874 -8.782 1.00 90.50 84 LEU A CA 1
ATOM 625 C C . LEU A 1 84 ? -2.962 3.612 -8.471 1.00 90.50 84 LEU A C 1
ATOM 627 O O . LEU A 1 84 ? -3.813 3.633 -7.583 1.00 90.50 84 LEU A O 1
ATOM 631 N N . GLY A 1 85 ? -2.697 2.492 -9.152 1.00 90.06 85 GLY A N 1
ATOM 632 C CA . GLY A 1 85 ? -3.427 1.230 -8.958 1.00 90.06 85 GLY A CA 1
ATOM 633 C C . GLY A 1 85 ? -3.393 0.673 -7.523 1.00 90.06 85 GLY A C 1
ATOM 634 O O . GLY A 1 85 ? -4.192 -0.188 -7.182 1.00 90.06 85 GLY A O 1
ATOM 635 N N . TRP A 1 86 ? -2.518 1.184 -6.650 1.00 93.00 86 TRP A N 1
ATOM 636 C CA . TRP A 1 86 ? -2.445 0.821 -5.229 1.00 93.00 86 TRP A CA 1
ATOM 637 C C . TRP A 1 86 ? -3.563 1.420 -4.363 1.00 93.00 86 TRP A C 1
ATOM 639 O O . TRP A 1 86 ? -3.814 0.891 -3.282 1.00 93.00 86 TRP A O 1
ATOM 649 N N . ILE A 1 87 ? -4.233 2.491 -4.808 1.00 93.62 87 ILE A N 1
ATOM 650 C CA . ILE A 1 87 ? -5.231 3.217 -4.001 1.00 93.62 87 ILE A CA 1
ATOM 651 C C . ILE A 1 87 ? -6.436 2.332 -3.677 1.00 93.62 87 ILE A C 1
ATOM 653 O O . ILE A 1 87 ? -6.887 2.275 -2.537 1.00 93.62 87 ILE A O 1
ATOM 657 N N . VAL A 1 88 ? -6.970 1.626 -4.673 1.00 93.00 88 VAL A N 1
ATOM 658 C CA . VAL A 1 88 ? -8.135 0.756 -4.470 1.00 93.00 88 VAL A CA 1
ATOM 659 C C . VAL A 1 88 ? -7.848 -0.392 -3.499 1.00 93.00 88 VAL A C 1
ATOM 661 O O . VAL A 1 88 ? -8.588 -0.525 -2.524 1.00 93.00 88 VAL A O 1
ATOM 664 N N . PRO A 1 89 ? -6.803 -1.218 -3.690 1.00 93.69 89 PRO A N 1
ATOM 665 C CA . PRO A 1 89 ? -6.541 -2.320 -2.773 1.00 93.69 89 PRO A CA 1
ATOM 666 C C . PRO A 1 89 ? -6.170 -1.831 -1.365 1.00 93.69 89 PRO A C 1
ATOM 668 O O . PRO A 1 89 ? -6.570 -2.471 -0.392 1.00 93.69 89 PRO A O 1
ATOM 671 N N . SER A 1 90 ? -5.470 -0.697 -1.219 1.00 95.00 90 SER A N 1
ATOM 672 C CA . SER A 1 90 ? -5.166 -0.133 0.104 1.00 95.00 90 SER A CA 1
ATOM 673 C C . SER A 1 90 ? -6.421 0.393 0.809 1.00 95.00 90 SER A C 1
ATOM 675 O O . SER A 1 90 ? -6.590 0.141 2.001 1.00 95.00 90 SER A O 1
ATOM 677 N N . ALA A 1 91 ? -7.343 1.031 0.082 1.00 94.69 91 ALA A N 1
ATOM 678 C CA . ALA A 1 91 ? -8.626 1.479 0.620 1.00 94.69 91 ALA A CA 1
ATOM 679 C C . ALA A 1 91 ? -9.512 0.304 1.064 1.00 94.69 91 ALA A C 1
ATOM 681 O O . ALA A 1 91 ? -10.107 0.351 2.142 1.00 94.69 91 ALA A O 1
ATOM 682 N N . VAL A 1 92 ? -9.565 -0.775 0.275 1.00 95.50 92 VAL A N 1
ATOM 683 C CA . VAL A 1 92 ? -10.291 -2.002 0.645 1.00 95.50 92 VAL A CA 1
ATOM 684 C C . VAL A 1 92 ? -9.686 -2.634 1.899 1.00 95.50 92 VAL A C 1
ATOM 686 O O . VAL A 1 92 ? -10.421 -3.002 2.816 1.00 95.50 92 VAL A O 1
ATOM 689 N N . ALA A 1 93 ? -8.355 -2.723 1.976 1.00 95.50 93 ALA A N 1
ATOM 690 C CA . ALA A 1 93 ? -7.665 -3.255 3.148 1.00 95.50 93 ALA A CA 1
ATOM 691 C C . ALA A 1 93 ? -7.918 -2.405 4.400 1.00 95.50 93 ALA A C 1
ATOM 693 O O . ALA A 1 93 ? -8.209 -2.958 5.462 1.00 95.50 93 ALA A O 1
ATOM 694 N N . PHE A 1 94 ? -7.872 -1.077 4.268 1.00 95.56 94 PHE A N 1
ATOM 695 C CA . PHE A 1 94 ? -8.212 -0.152 5.345 1.00 95.56 94 PHE A CA 1
ATOM 696 C C . PHE A 1 94 ? -9.640 -0.383 5.843 1.00 95.56 94 PHE A C 1
ATOM 698 O O . PHE A 1 94 ? -9.834 -0.635 7.027 1.00 95.56 94 PHE A O 1
ATOM 705 N N . ALA A 1 95 ? -10.630 -0.383 4.947 1.00 95.50 95 ALA A N 1
ATOM 706 C CA . ALA A 1 95 ? -12.029 -0.577 5.322 1.00 95.50 95 ALA A CA 1
ATOM 707 C C . ALA A 1 95 ? -12.259 -1.931 6.016 1.00 95.50 95 ALA A C 1
ATOM 709 O O . ALA A 1 95 ? -12.869 -1.985 7.083 1.00 95.50 95 ALA A O 1
ATOM 710 N N . ALA A 1 96 ? -11.729 -3.021 5.451 1.00 96.00 96 ALA A N 1
ATOM 711 C CA . ALA A 1 96 ? -11.887 -4.361 6.012 1.00 96.00 96 ALA A CA 1
ATOM 712 C C . ALA A 1 96 ? -11.255 -4.484 7.408 1.00 96.00 96 ALA A C 1
ATOM 714 O O . ALA A 1 96 ? -11.860 -5.041 8.326 1.00 96.00 96 ALA A O 1
ATOM 715 N N . THR A 1 97 ? -10.046 -3.950 7.582 1.00 94.44 97 THR A N 1
ATOM 716 C CA . THR A 1 97 ? -9.334 -4.035 8.863 1.00 94.44 97 THR A CA 1
ATOM 717 C C . THR A 1 97 ? -9.849 -3.062 9.908 1.00 94.44 97 THR A C 1
ATOM 719 O O . THR A 1 97 ? -9.844 -3.405 11.087 1.00 94.44 97 THR A O 1
ATOM 722 N N . TYR A 1 98 ? -10.362 -1.904 9.498 1.00 93.81 98 TYR A N 1
ATOM 723 C CA . TYR A 1 98 ? -11.042 -0.975 10.391 1.00 93.81 98 TYR A CA 1
ATOM 724 C C . TYR A 1 98 ? -12.348 -1.572 10.930 1.00 93.81 98 TYR A C 1
ATOM 726 O O . TYR A 1 98 ? -12.565 -1.575 12.138 1.00 93.81 98 TYR A O 1
ATOM 734 N N . ILE A 1 99 ? -13.174 -2.186 10.071 1.00 93.75 99 ILE A N 1
ATOM 735 C CA . ILE A 1 99 ? -14.384 -2.902 10.514 1.00 93.75 99 ILE A CA 1
ATOM 736 C C . ILE A 1 99 ? -14.016 -4.031 11.485 1.00 93.75 99 ILE A C 1
ATOM 738 O O . ILE A 1 99 ? -14.640 -4.170 12.535 1.00 93.75 99 ILE A O 1
ATOM 742 N N . LEU A 1 100 ? -12.986 -4.821 11.163 1.00 93.25 100 LEU A N 1
ATOM 743 C CA . LEU A 1 100 ? -12.511 -5.886 12.046 1.00 93.25 100 LEU A CA 1
ATOM 744 C C . LEU A 1 100 ? -12.049 -5.338 13.403 1.00 93.25 100 LEU A C 1
ATOM 746 O O . LEU A 1 100 ? -12.362 -5.928 14.434 1.00 93.25 100 LEU A O 1
ATOM 750 N N . HIS A 1 101 ? -11.334 -4.213 13.408 1.00 90.44 101 HIS A N 1
ATOM 751 C CA . HIS A 1 101 ? -10.885 -3.555 14.629 1.00 90.44 101 HIS A CA 1
ATOM 752 C C . HIS A 1 101 ? -12.066 -3.155 15.524 1.00 90.44 101 HIS A C 1
ATOM 754 O O . HIS A 1 101 ? -12.076 -3.543 16.691 1.00 90.44 101 HIS A O 1
ATOM 760 N N . LEU A 1 102 ? -13.101 -2.519 14.961 1.00 89.94 102 LEU A N 1
ATOM 761 C CA . LEU A 1 102 ? -14.319 -2.148 15.695 1.00 89.94 102 LEU A CA 1
ATOM 762 C C . LEU A 1 102 ? -15.065 -3.371 16.257 1.00 89.94 102 LEU A C 1
ATOM 764 O O . LEU A 1 102 ? -15.603 -3.336 17.365 1.00 89.94 102 LEU A O 1
ATOM 768 N N . VAL A 1 103 ? -15.107 -4.477 15.505 1.00 90.69 103 VAL A N 1
ATOM 769 C CA . VAL A 1 103 ? -15.741 -5.725 15.961 1.00 90.69 103 VAL A CA 1
ATOM 770 C C . VAL A 1 103 ? -14.966 -6.351 17.122 1.00 90.69 103 VAL A C 1
ATOM 772 O O . VAL A 1 103 ? -15.590 -6.845 18.061 1.00 90.69 103 VAL A O 1
ATOM 775 N N . LEU A 1 104 ? -13.632 -6.337 17.077 1.00 87.81 104 LEU A N 1
ATOM 776 C CA . LEU A 1 104 ? -12.787 -6.888 18.140 1.00 87.81 104 LEU A CA 1
ATOM 777 C C . LEU A 1 104 ? -12.866 -6.053 19.424 1.00 87.81 104 LEU A C 1
ATOM 779 O O . LEU A 1 104 ? -13.048 -6.622 20.497 1.00 87.81 104 LEU A O 1
ATOM 783 N N . GLU A 1 105 ? -12.831 -4.726 19.317 1.00 83.94 105 GLU A N 1
ATOM 784 C CA . GLU A 1 105 ? -12.929 -3.822 20.471 1.00 83.94 105 GLU A CA 1
ATOM 785 C C . GLU A 1 105 ? -14.291 -3.926 21.178 1.00 83.94 105 GLU A C 1
ATOM 787 O O . GLU A 1 105 ? -14.379 -3.976 22.407 1.00 83.94 105 GLU A O 1
ATOM 792 N N . LYS A 1 106 ? -15.382 -4.061 20.412 1.00 79.31 106 LYS A N 1
ATOM 793 C CA . LYS A 1 106 ? -16.714 -4.296 20.987 1.00 79.31 106 LYS A CA 1
ATOM 794 C C . LYS A 1 106 ? -16.779 -5.601 21.789 1.00 79.31 106 LYS A C 1
ATOM 796 O O . LYS A 1 106 ? -17.506 -5.672 22.777 1.00 79.31 106 LYS A O 1
ATOM 801 N N . ARG A 1 107 ? -16.051 -6.642 21.369 1.00 75.50 107 ARG A N 1
ATOM 802 C CA . ARG A 1 107 ? -16.038 -7.948 22.053 1.00 75.50 107 ARG A C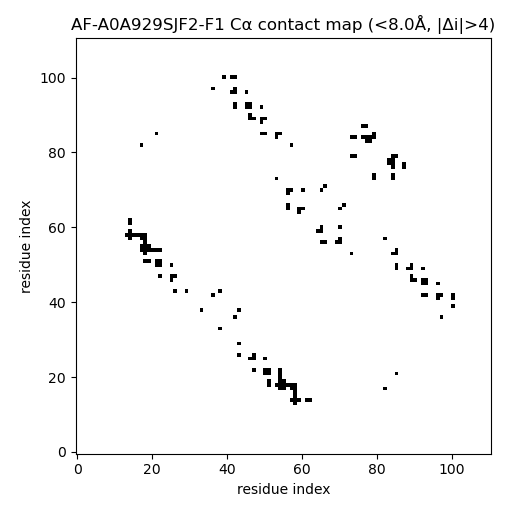A 1
ATOM 803 C C . ARG A 1 107 ? -15.303 -7.885 23.386 1.00 75.50 107 ARG A C 1
ATOM 805 O O . ARG A 1 107 ? -15.756 -8.542 24.312 1.00 75.50 107 ARG A O 1
ATOM 812 N N . GLU A 1 108 ? -14.239 -7.097 23.489 1.00 75.88 108 GLU A N 1
ATOM 813 C CA . GLU A 1 108 ? -13.481 -6.919 24.733 1.00 75.88 108 GLU A CA 1
ATOM 814 C C . GLU A 1 108 ? -14.293 -6.168 25.801 1.00 75.88 108 GLU A C 1
ATOM 816 O O . GLU A 1 108 ? -14.303 -6.573 26.954 1.00 75.88 108 GLU A O 1
ATOM 821 N N . ASN A 1 109 ? -15.083 -5.167 25.401 1.00 69.50 109 ASN A N 1
ATOM 822 C CA . ASN A 1 109 ? -15.924 -4.373 26.310 1.00 69.50 109 ASN A CA 1
ATOM 823 C C . ASN A 1 109 ? -17.217 -5.070 26.796 1.00 69.50 109 ASN A C 1
ATOM 825 O O . ASN A 1 109 ? -17.986 -4.468 27.543 1.00 69.50 109 ASN A O 1
ATOM 829 N N . THR A 1 110 ? -17.518 -6.291 26.333 1.00 67.69 110 THR A N 1
ATOM 830 C CA . THR A 1 110 ? -18.770 -7.012 26.671 1.00 67.69 110 THR A CA 1
ATOM 831 C C . THR A 1 110 ? -18.547 -8.177 27.657 1.00 67.69 110 THR A C 1
ATOM 833 O O . THR A 1 110 ? -19.478 -8.941 27.913 1.00 67.69 110 THR A O 1
ATOM 836 N N . PHE A 1 111 ? -17.340 -8.323 28.211 1.00 53.28 111 PHE A N 1
ATOM 837 C CA . PHE A 1 111 ? -17.006 -9.271 29.287 1.00 53.28 111 PHE A CA 1
ATOM 838 C C . PHE A 1 111 ? -16.609 -8.523 30.561 1.00 53.28 111 PHE A C 1
ATOM 840 O O . PHE A 1 111 ? -16.782 -9.122 31.646 1.00 53.28 111 PHE A O 1
#

Nearest PDB structures (foldseek):
  7uwb-assembly1_m  TM=2.647E-01  e=4.976E+00  Citrus x limon

Solvent-accessible surface area (backbone atoms only — not comparable to full-atom values): 6014 Å² total; per-residue (Å²): 127,80,61,60,63,57,54,52,53,52,64,65,44,49,34,55,47,50,20,46,50,50,34,55,53,49,51,52,52,50,60,73,46,28,90,81,51,78,71,40,65,65,39,55,49,50,26,42,52,45,16,43,52,47,16,42,52,53,16,33,43,75,76,71,51,70,50,72,75,61,47,53,56,48,63,69,33,72,50,29,94,75,73,44,32,45,54,60,61,27,51,52,40,35,53,54,36,48,54,49,48,56,56,53,54,56,56,64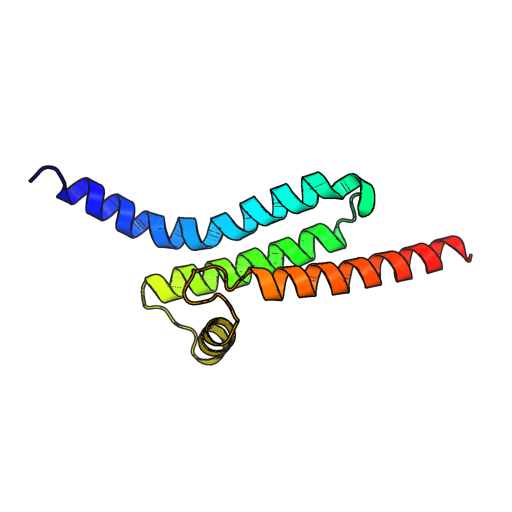,78,72,114

Secondary structure (DSSP, 8-state):
-THHHHHHHHHHHHHHHHHHHHHHHHHHHHHHTGGGTTT-HHHHHHHHHHHHHHHHHHHHHHTT---HHHHHHHHTSTTGGGT-TTHHHHHHHHHHHHHHHHHHHHHHTT-

pLDDT: mean 88.92, std 8.36, range [52.28, 97.5]

Mean predicted aligned error: 5.61 Å

Sequence (111 aa):
VANFGLTTIIKGSIPVLVAIYPVAIMLIILSLINPLIDSSKLVYRSCVYVCVVVGTINGLDIVGVSVPLVTDLVKKMPFYDSMLGWIVPSAVAFAATYILHLVLEKRENTF

Foldseek 3Di:
DVCPVVVVVCLVCVLVCLQCVQLVVVVVVCVVCCVVQVVPPQLNVQLNVLSNVLSNQLSCVSVVRHDVVPNVVLVPAPCVVVSVSSVVSSVVSNVVSSVVSVVVVVVVVPD